Protein AF-A0A383DB45-F1 (afdb_monomer)

Structure (mmCIF, N/CA/C/O backbone):
data_AF-A0A383DB45-F1
#
_entry.id   AF-A0A383DB45-F1
#
loop_
_atom_site.group_PDB
_atom_site.id
_atom_site.type_symbol
_atom_site.label_atom_id
_atom_site.label_alt_id
_atom_site.label_comp_id
_atom_site.label_asym_id
_atom_site.label_entity_id
_atom_site.label_seq_id
_atom_site.pdbx_PDB_ins_code
_atom_site.Cartn_x
_atom_site.Cartn_y
_atom_site.Cartn_z
_atom_site.occupancy
_atom_site.B_iso_or_equiv
_atom_site.auth_seq_id
_atom_site.auth_comp_id
_atom_site.auth_asym_id
_atom_site.auth_atom_id
_atom_site.pdbx_PDB_model_num
ATOM 1 N N . MET A 1 1 ? -37.609 -0.139 25.400 1.00 45.06 1 MET A N 1
ATOM 2 C CA . MET A 1 1 ? -36.871 -1.322 24.901 1.00 45.06 1 MET A CA 1
ATOM 3 C C . MET A 1 1 ? -36.151 -0.914 23.615 1.00 45.06 1 MET A C 1
ATOM 5 O O . MET A 1 1 ? -36.701 -1.036 22.528 1.00 45.06 1 MET A O 1
ATOM 9 N N . GLY A 1 2 ? -35.004 -0.243 23.757 1.00 50.81 2 GLY A N 1
ATOM 10 C CA . GLY A 1 2 ? -34.282 0.384 22.646 1.00 50.81 2 GLY A CA 1
ATOM 11 C C . GLY A 1 2 ? -33.369 -0.620 21.953 1.00 50.81 2 GLY A C 1
ATOM 12 O O . GLY A 1 2 ? -32.621 -1.322 22.620 1.00 50.81 2 GLY A O 1
ATOM 13 N N . ARG A 1 3 ? -33.456 -0.720 20.623 1.00 55.59 3 ARG A N 1
ATOM 14 C CA . ARG A 1 3 ? -32.503 -1.498 19.825 1.00 55.59 3 ARG A CA 1
ATOM 15 C C . ARG A 1 3 ? -31.248 -0.649 19.650 1.00 55.59 3 ARG A C 1
ATOM 17 O O . ARG A 1 3 ? -31.299 0.351 18.933 1.00 55.59 3 ARG A O 1
ATOM 24 N N . ASP A 1 4 ? -30.150 -1.050 20.277 1.00 55.16 4 ASP A N 1
ATOM 25 C CA . ASP A 1 4 ? -28.838 -0.460 20.033 1.00 55.16 4 ASP A CA 1
ATOM 26 C C . ASP A 1 4 ? -28.474 -0.646 18.556 1.00 55.16 4 ASP A C 1
ATOM 28 O O . ASP A 1 4 ? -28.195 -1.748 18.077 1.00 55.16 4 ASP A O 1
ATOM 32 N N . LYS A 1 5 ? -28.519 0.446 17.788 1.00 60.12 5 LYS A N 1
ATOM 33 C CA . LYS A 1 5 ? -27.998 0.466 16.422 1.00 60.12 5 LYS A CA 1
ATOM 34 C C . LYS A 1 5 ? -26.475 0.397 16.516 1.00 60.12 5 LYS A C 1
ATOM 36 O O . LYS A 1 5 ? -25.820 1.424 16.674 1.00 60.12 5 LYS A O 1
ATOM 41 N N . ILE A 1 6 ? -25.903 -0.801 16.412 1.00 62.12 6 ILE A N 1
ATOM 42 C CA . ILE A 1 6 ? -24.452 -0.975 16.276 1.00 62.12 6 ILE A CA 1
ATOM 43 C C . ILE A 1 6 ? -24.030 -0.307 14.962 1.00 62.12 6 ILE A C 1
ATOM 45 O O . ILE A 1 6 ? -24.193 -0.863 13.874 1.00 62.12 6 ILE A O 1
ATOM 49 N N . SER A 1 7 ? -23.514 0.917 15.056 1.00 62.25 7 SER A N 1
ATOM 50 C CA . SER A 1 7 ? -22.928 1.625 13.922 1.00 62.25 7 SER A CA 1
ATOM 51 C C . SER A 1 7 ? -21.643 0.908 13.513 1.00 62.25 7 SER A C 1
ATOM 53 O O . SER A 1 7 ? -20.612 0.984 14.187 1.00 62.25 7 SER A O 1
ATOM 55 N N . LYS A 1 8 ? -21.710 0.141 12.424 1.00 71.25 8 LYS A N 1
ATOM 56 C CA . LYS A 1 8 ? -20.564 -0.581 11.871 1.00 71.25 8 LYS A CA 1
ATOM 57 C C . LYS A 1 8 ? -19.585 0.448 11.296 1.00 71.25 8 LYS A C 1
ATOM 59 O O . LYS A 1 8 ? -19.871 1.061 10.270 1.00 71.25 8 LYS A O 1
ATOM 64 N N . LYS A 1 9 ? -18.435 0.654 11.948 1.00 72.88 9 LYS A N 1
ATOM 65 C CA . LYS A 1 9 ? -17.397 1.561 11.430 1.00 72.88 9 LYS A CA 1
ATOM 66 C C . LYS A 1 9 ? -16.942 1.083 10.039 1.00 72.88 9 LYS A C 1
ATOM 68 O O . LYS A 1 9 ? -16.706 -0.117 9.870 1.00 72.88 9 LYS A O 1
ATOM 73 N N . PRO A 1 10 ? -16.810 1.977 9.042 1.00 73.25 10 PRO A N 1
ATOM 74 C CA . PRO A 1 10 ? -16.329 1.590 7.723 1.00 73.25 10 PRO A CA 1
ATOM 75 C C . PRO A 1 10 ? -14.891 1.069 7.827 1.00 73.25 10 PRO A C 1
ATOM 77 O O . PRO A 1 10 ? -14.006 1.756 8.337 1.00 73.25 10 PRO A O 1
ATOM 80 N N . VAL A 1 11 ? -14.668 -0.155 7.344 1.00 83.06 11 VAL A N 1
ATOM 81 C CA . VAL A 1 11 ? -13.356 -0.817 7.354 1.00 83.06 11 VAL A CA 1
ATOM 82 C C . VAL A 1 11 ? -12.705 -0.646 5.989 1.00 83.06 11 VAL A C 1
ATOM 84 O O . VAL A 1 11 ? -13.276 -1.050 4.976 1.00 83.06 11 VAL A O 1
ATOM 87 N N . LEU A 1 12 ? -11.500 -0.077 5.961 1.00 85.75 12 LEU A N 1
ATOM 88 C CA . LEU A 1 12 ? -10.710 0.034 4.739 1.00 85.75 12 LEU A CA 1
ATOM 89 C C . LEU A 1 12 ? -10.204 -1.357 4.331 1.00 85.75 12 LEU A C 1
ATOM 91 O O . LEU A 1 12 ? -9.493 -2.009 5.091 1.00 85.75 12 LEU A O 1
ATOM 95 N N . ARG A 1 13 ? -10.607 -1.828 3.147 1.00 90.81 13 ARG A N 1
ATOM 96 C CA . ARG A 1 13 ? -10.275 -3.174 2.640 1.00 90.81 13 ARG A CA 1
ATOM 97 C C . ARG A 1 13 ? -9.078 -3.199 1.697 1.00 90.81 13 ARG A C 1
ATOM 99 O O . ARG A 1 13 ? -8.531 -4.266 1.445 1.00 90.81 13 ARG A O 1
ATOM 106 N N . GLY A 1 14 ? -8.678 -2.046 1.179 1.00 92.94 14 GLY A N 1
ATOM 107 C CA . GLY A 1 14 ? -7.600 -1.931 0.211 1.00 92.94 14 GLY A CA 1
ATOM 108 C C . GLY A 1 14 ? -7.521 -0.536 -0.388 1.00 92.94 14 GLY A C 1
ATOM 109 O O . GLY A 1 14 ? -8.346 0.330 -0.085 1.00 92.94 14 GLY A O 1
ATOM 110 N N . LEU A 1 15 ? -6.521 -0.342 -1.237 1.00 92.50 15 LEU A N 1
ATOM 111 C CA . LEU A 1 15 ? -6.267 0.876 -1.993 1.00 92.50 15 LEU A CA 1
ATOM 112 C C . LEU A 1 15 ? -5.911 0.497 -3.430 1.00 92.50 15 LEU A C 1
ATOM 114 O O . LEU A 1 15 ? -5.065 -0.367 -3.636 1.00 92.50 15 LEU A O 1
ATOM 118 N N . ARG A 1 16 ? -6.516 1.164 -4.413 1.00 94.50 16 ARG A N 1
ATOM 119 C CA . ARG A 1 16 ? -6.093 1.071 -5.813 1.00 94.50 16 ARG A CA 1
ATOM 120 C C . ARG A 1 16 ? -5.334 2.332 -6.200 1.00 94.50 16 ARG A C 1
ATOM 122 O O . ARG A 1 16 ? -5.841 3.433 -6.002 1.00 94.50 16 ARG A O 1
ATOM 129 N N . LEU A 1 17 ? -4.135 2.174 -6.754 1.00 94.88 17 LEU A N 1
ATOM 130 C CA . LEU A 1 17 ? -3.295 3.277 -7.228 1.00 94.88 17 LEU A CA 1
ATOM 131 C C . LEU A 1 17 ? -3.114 3.177 -8.737 1.00 94.88 17 LEU A C 1
ATOM 133 O O . LEU A 1 17 ? -2.600 2.173 -9.215 1.00 94.88 17 LEU A O 1
ATOM 137 N N . ALA A 1 18 ? -3.504 4.214 -9.476 1.00 95.88 18 ALA A N 1
ATOM 138 C CA . ALA A 1 18 ? -3.337 4.311 -10.925 1.00 95.88 18 ALA A CA 1
ATOM 139 C C . ALA A 1 18 ? -2.746 5.674 -11.286 1.00 95.88 18 ALA A C 1
ATOM 141 O O . ALA A 1 18 ? -3.140 6.679 -10.695 1.00 95.88 18 ALA A O 1
ATOM 142 N N . ASN A 1 19 ? -1.796 5.710 -12.227 1.00 94.81 19 ASN A N 1
ATOM 143 C CA . ASN A 1 19 ? -1.083 6.939 -12.618 1.00 94.81 19 ASN A CA 1
ATOM 144 C C . ASN A 1 19 ? -0.483 7.710 -11.427 1.00 94.81 19 ASN A C 1
ATOM 146 O O . ASN A 1 19 ? -0.419 8.939 -11.424 1.00 94.81 19 ASN A O 1
ATOM 150 N N . PHE A 1 20 ? -0.057 7.000 -10.382 1.00 94.00 20 PHE A N 1
ATOM 151 C CA . PHE A 1 20 ? 0.339 7.613 -9.119 1.00 94.00 20 PHE A CA 1
ATOM 152 C C . PHE A 1 20 ? 1.780 7.256 -8.774 1.00 94.00 20 PHE A C 1
ATOM 154 O O . PHE A 1 20 ? 2.065 6.108 -8.473 1.00 94.00 20 PHE A O 1
ATOM 161 N N . ARG A 1 21 ? 2.697 8.233 -8.785 1.00 89.94 21 ARG A N 1
ATOM 162 C CA . ARG A 1 21 ? 4.084 8.119 -8.272 1.00 89.94 21 ARG A CA 1
ATOM 163 C C . ARG A 1 21 ? 4.765 6.753 -8.524 1.00 89.94 21 ARG A C 1
ATOM 165 O O . ARG A 1 21 ? 5.205 6.098 -7.575 1.00 89.94 21 ARG A O 1
ATOM 172 N N . GLY A 1 22 ? 4.848 6.348 -9.792 1.00 88.75 22 GLY A N 1
ATOM 173 C CA . GLY A 1 22 ? 5.492 5.101 -10.231 1.00 88.75 22 GLY A CA 1
ATOM 174 C C . GLY A 1 22 ? 4.544 3.914 -10.444 1.00 88.75 22 GLY A C 1
ATOM 175 O O . GLY A 1 22 ? 4.975 2.897 -10.975 1.00 88.75 22 GLY A O 1
ATOM 176 N N . PHE A 1 23 ? 3.263 4.032 -10.083 1.00 93.56 23 PHE A N 1
ATOM 177 C CA . PHE A 1 23 ? 2.243 3.033 -10.410 1.00 93.56 23 PHE A CA 1
ATOM 178 C C . PHE A 1 23 ? 1.707 3.221 -11.839 1.00 93.56 23 PHE A C 1
ATOM 180 O O . PHE A 1 23 ? 1.490 4.365 -12.255 1.00 93.56 23 PHE A O 1
ATOM 187 N N . PRO A 1 24 ? 1.458 2.122 -12.579 1.00 92.88 24 PRO A N 1
ATOM 188 C CA . PRO A 1 24 ? 1.011 2.180 -13.966 1.00 92.88 24 PRO A CA 1
ATOM 189 C C . PRO A 1 24 ? -0.401 2.760 -14.095 1.00 92.88 24 PRO A C 1
ATOM 191 O O . PRO A 1 24 ? -1.181 2.797 -13.140 1.00 92.88 24 PRO A O 1
ATOM 194 N N . SER A 1 25 ? -0.752 3.182 -15.307 1.00 94.62 25 SER A N 1
ATOM 195 C CA . SER A 1 25 ? -2.081 3.710 -15.640 1.00 94.62 25 SER A CA 1
ATOM 196 C C . SER A 1 25 ? -3.197 2.676 -15.514 1.00 94.62 25 SER A C 1
ATOM 198 O O . SER A 1 25 ? -4.315 3.023 -15.145 1.00 94.62 25 SER A O 1
ATOM 200 N N . THR A 1 26 ? -2.887 1.402 -15.753 1.00 95.56 26 THR A N 1
ATOM 201 C CA . THR A 1 26 ? -3.799 0.260 -15.569 1.00 95.56 26 THR A CA 1
ATOM 202 C C . THR A 1 26 ? -4.240 0.088 -14.109 1.00 95.56 26 THR A C 1
ATOM 204 O O . THR A 1 26 ? -5.327 -0.426 -13.819 1.00 95.56 26 THR A O 1
ATOM 207 N N . GLY A 1 27 ? -3.428 0.605 -13.187 1.00 93.19 27 GLY A N 1
ATOM 208 C CA . GLY A 1 27 ? -3.644 0.567 -11.755 1.00 93.19 27 GLY A CA 1
ATOM 209 C C . GLY A 1 27 ? -3.114 -0.702 -11.094 1.00 93.19 27 GLY A C 1
ATOM 210 O O . GLY A 1 27 ? -2.977 -1.747 -11.722 1.00 93.19 27 GLY A O 1
ATOM 211 N N . ALA A 1 28 ? -2.827 -0.592 -9.801 1.00 94.44 28 ALA A N 1
ATOM 212 C CA . ALA A 1 28 ? -2.446 -1.702 -8.940 1.00 94.44 28 ALA A CA 1
ATOM 213 C C . ALA A 1 28 ? -3.353 -1.738 -7.708 1.00 94.44 28 ALA A C 1
ATOM 215 O O . ALA A 1 28 ? -3.523 -0.719 -7.030 1.00 94.44 28 ALA A O 1
ATOM 216 N N . ASP A 1 29 ? -3.912 -2.910 -7.420 1.00 94.88 29 ASP A N 1
ATOM 217 C CA . ASP A 1 29 ? -4.735 -3.154 -6.240 1.00 94.88 29 ASP A CA 1
ATOM 218 C C . ASP A 1 29 ? -3.869 -3.622 -5.066 1.00 94.88 29 ASP A C 1
ATOM 220 O O . ASP A 1 29 ? -3.097 -4.574 -5.169 1.00 94.88 29 ASP A O 1
ATOM 224 N N . ILE A 1 30 ? -4.010 -2.942 -3.931 1.00 94.06 30 ILE A N 1
ATOM 225 C CA . ILE A 1 30 ? -3.262 -3.196 -2.700 1.00 94.06 30 ILE A CA 1
ATOM 226 C C . ILE A 1 30 ? -4.278 -3.592 -1.627 1.00 94.06 30 ILE A C 1
ATOM 228 O O . ILE A 1 30 ? -4.854 -2.718 -0.968 1.00 94.06 30 ILE A O 1
ATOM 232 N N . PRO A 1 31 ? -4.562 -4.894 -1.461 1.00 94.56 31 PRO A N 1
ATOM 233 C CA . PRO A 1 31 ? -5.486 -5.355 -0.436 1.00 94.56 31 PRO A CA 1
ATOM 234 C C . PRO A 1 31 ? -4.900 -5.113 0.958 1.00 94.56 31 PRO A C 1
ATOM 236 O O . PRO A 1 31 ? -3.707 -5.301 1.191 1.00 94.56 31 PRO A O 1
ATOM 239 N N . LEU A 1 32 ? -5.756 -4.730 1.903 1.00 93.44 32 LEU A N 1
ATOM 240 C CA . LEU A 1 32 ? -5.389 -4.545 3.301 1.00 93.44 32 LEU A CA 1
ATOM 241 C C . LEU A 1 32 ? -5.944 -5.668 4.174 1.00 93.44 32 LEU A C 1
ATOM 243 O O . LEU A 1 32 ? -7.106 -6.069 4.076 1.00 93.44 32 LEU A O 1
ATOM 247 N N . ARG A 1 33 ? -5.091 -6.139 5.079 1.00 91.88 33 ARG A N 1
ATOM 248 C CA . ARG A 1 33 ? -5.400 -7.075 6.164 1.00 91.88 33 ARG A CA 1
ATOM 249 C C . ARG A 1 33 ? -5.127 -6.379 7.505 1.00 91.88 33 ARG A C 1
ATOM 251 O O . ARG A 1 33 ? -4.407 -5.378 7.507 1.00 91.88 33 ARG A O 1
ATOM 258 N N . PRO A 1 34 ? -5.651 -6.889 8.639 1.00 90.50 34 PRO A N 1
ATOM 259 C CA . PRO A 1 34 ? -5.458 -6.269 9.956 1.00 90.50 34 PRO A CA 1
ATOM 260 C C . PRO A 1 34 ? -4.000 -5.916 10.284 1.00 90.50 34 PRO A C 1
ATOM 262 O O . PRO A 1 34 ? -3.746 -4.889 10.899 1.00 90.50 34 PRO A O 1
ATOM 265 N N . LEU A 1 35 ? -3.054 -6.726 9.800 1.00 91.62 35 LEU A N 1
ATOM 266 C CA . LEU A 1 35 ? -1.637 -6.395 9.739 1.00 91.62 35 LEU A CA 1
ATOM 267 C C . LEU A 1 35 ? -1.158 -6.574 8.296 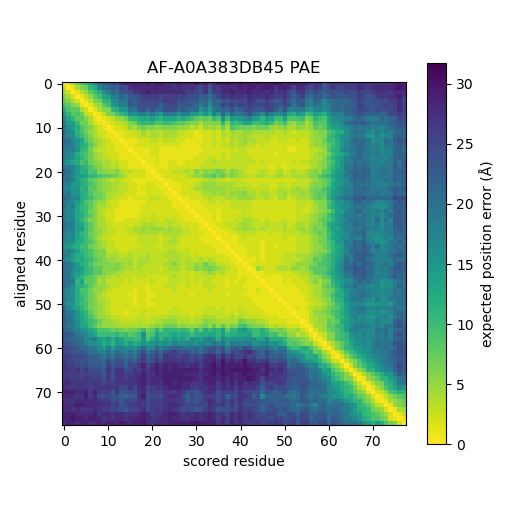1.00 91.62 35 LEU A C 1
ATOM 269 O O . LEU A 1 35 ? -1.253 -7.669 7.741 1.00 91.62 35 LEU A O 1
ATOM 273 N N . THR A 1 36 ? -0.677 -5.495 7.682 1.00 93.44 36 THR A N 1
ATOM 274 C CA . THR A 1 36 ? -0.150 -5.500 6.310 1.00 93.44 36 THR A CA 1
ATOM 275 C C . THR A 1 36 ? 1.285 -4.992 6.331 1.00 93.44 36 THR A C 1
ATOM 277 O O . THR A 1 36 ? 1.526 -3.856 6.732 1.00 93.44 36 THR A O 1
ATOM 280 N N . LEU A 1 37 ? 2.233 -5.827 5.902 1.00 95.12 37 LEU A N 1
ATOM 281 C CA . LEU A 1 37 ? 3.644 -5.461 5.795 1.00 95.12 37 LEU A CA 1
ATOM 282 C C . LEU A 1 37 ? 3.960 -5.018 4.363 1.00 95.12 37 LEU A C 1
ATOM 284 O O . LEU A 1 37 ? 3.683 -5.748 3.414 1.00 95.12 37 LEU A O 1
ATOM 288 N N . ILE A 1 38 ? 4.572 -3.844 4.211 1.00 92.94 38 ILE A N 1
ATOM 289 C CA . ILE A 1 38 ? 5.022 -3.316 2.917 1.00 92.94 38 ILE A CA 1
ATOM 290 C C . ILE A 1 38 ? 6.550 -3.389 2.878 1.00 92.94 38 ILE A C 1
ATOM 292 O O . ILE A 1 38 ? 7.227 -2.639 3.580 1.00 92.94 38 ILE A O 1
ATOM 296 N N . PHE A 1 39 ? 7.101 -4.272 2.047 1.00 95.12 39 PHE A N 1
ATOM 297 C CA . PHE A 1 39 ? 8.544 -4.494 1.915 1.00 95.12 39 PHE A CA 1
ATOM 298 C C . PHE A 1 39 ? 8.955 -4.663 0.445 1.00 95.12 39 PHE A C 1
ATOM 300 O O . PHE A 1 39 ? 8.111 -4.837 -0.430 1.00 95.12 39 PHE A O 1
ATOM 307 N N . GLY A 1 40 ? 10.256 -4.548 0.166 1.00 94.31 40 GLY A N 1
ATOM 308 C CA . GLY A 1 40 ? 10.823 -4.646 -1.183 1.00 94.31 40 GLY A CA 1
ATOM 309 C C . GLY A 1 40 ? 11.980 -3.667 -1.429 1.00 94.31 40 GLY A C 1
ATOM 310 O O . GLY A 1 40 ? 12.286 -2.850 -0.549 1.00 94.31 40 GLY A O 1
ATOM 311 N N . PRO A 1 41 ? 12.603 -3.703 -2.624 1.00 95.31 41 PRO A N 1
ATOM 312 C CA . PRO A 1 41 ? 13.753 -2.868 -2.983 1.0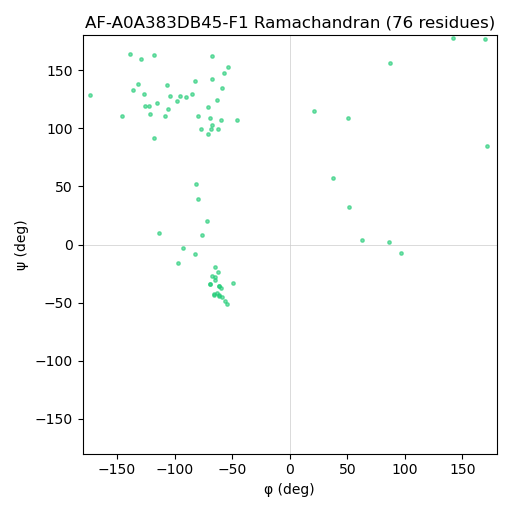0 95.31 41 PRO A CA 1
ATOM 313 C C . PRO A 1 41 ? 13.514 -1.370 -2.768 1.00 95.31 41 PRO A C 1
ATOM 315 O O . PRO A 1 41 ? 12.370 -0.892 -2.810 1.00 95.31 41 PRO A O 1
ATOM 318 N N . ASN A 1 42 ? 14.583 -0.605 -2.519 1.00 92.62 42 ASN A N 1
ATOM 319 C CA . ASN A 1 42 ? 14.465 0.852 -2.447 1.00 92.62 42 ASN A CA 1
ATOM 320 C C . ASN A 1 42 ? 13.883 1.402 -3.758 1.00 92.62 42 ASN A C 1
ATOM 322 O O . ASN A 1 42 ? 14.063 0.810 -4.817 1.00 92.62 42 ASN A O 1
ATOM 326 N N . SER A 1 43 ? 13.115 2.485 -3.667 1.00 90.44 43 SER A N 1
ATOM 327 C CA . SER A 1 43 ? 12.401 3.074 -4.811 1.00 90.44 43 SER A CA 1
AT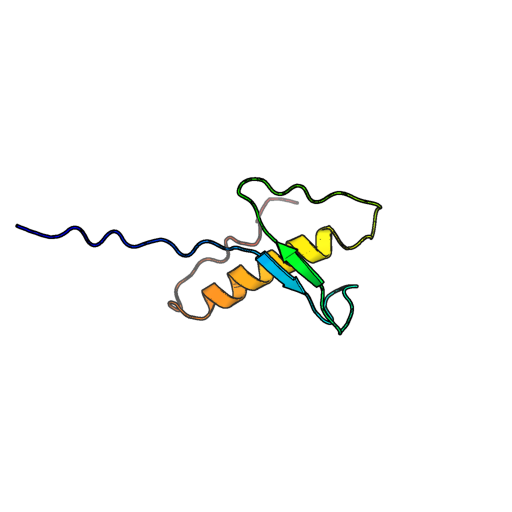OM 328 C C . SER A 1 43 ? 11.339 2.181 -5.477 1.00 90.44 43 SER A C 1
ATOM 330 O O . SER A 1 43 ? 10.677 2.632 -6.403 1.00 90.44 43 SER A O 1
ATOM 332 N N . GLY A 1 44 ? 11.054 0.978 -4.958 1.00 90.81 44 GLY A N 1
ATOM 333 C CA . GLY A 1 44 ? 9.982 0.094 -5.447 1.00 90.81 44 GLY A CA 1
ATOM 334 C C . GLY A 1 44 ? 8.546 0.550 -5.131 1.00 90.81 44 GLY A C 1
ATOM 335 O O . GLY A 1 44 ? 7.643 -0.273 -5.076 1.00 90.81 44 GLY A O 1
ATOM 336 N N . GLY A 1 45 ? 8.320 1.835 -4.834 1.00 91.25 45 GLY A N 1
ATOM 337 C CA . GLY A 1 45 ? 6.976 2.392 -4.620 1.00 91.25 45 GLY A CA 1
ATOM 338 C C . GLY A 1 45 ? 6.401 2.286 -3.200 1.00 91.25 45 GLY A C 1
ATOM 339 O O . GLY A 1 45 ? 5.298 2.768 -2.965 1.00 91.25 45 GLY A O 1
ATOM 340 N N . LYS A 1 46 ? 7.135 1.751 -2.214 1.00 94.31 46 LYS A N 1
ATOM 341 C CA . LYS A 1 46 ? 6.657 1.601 -0.817 1.00 94.31 46 LYS A CA 1
ATOM 342 C C . LYS A 1 46 ? 6.162 2.917 -0.195 1.00 94.31 46 LYS A C 1
ATOM 344 O O . LYS A 1 46 ? 5.037 3.000 0.287 1.00 94.31 46 LYS A O 1
ATOM 349 N N . SER A 1 47 ? 6.971 3.977 -0.261 1.00 94.44 47 SER A N 1
ATOM 350 C CA . SER A 1 47 ? 6.571 5.305 0.227 1.00 94.44 47 SER A CA 1
ATOM 351 C C . SER A 1 47 ? 5.448 5.919 -0.612 1.00 94.44 47 SER A C 1
ATOM 353 O O . SER A 1 47 ? 4.676 6.719 -0.093 1.00 94.44 47 SER A O 1
ATOM 355 N N . SER A 1 48 ? 5.331 5.555 -1.895 1.00 94.81 48 SER A N 1
ATOM 356 C CA . SER A 1 48 ? 4.190 5.951 -2.726 1.00 94.81 48 SER A CA 1
ATOM 357 C C . SER A 1 48 ? 2.902 5.313 -2.204 1.00 94.81 48 SER A C 1
ATOM 359 O O . SER A 1 48 ? 1.917 6.021 -2.043 1.00 94.81 48 SER A O 1
ATOM 361 N N . VAL A 1 49 ? 2.909 4.031 -1.824 1.00 93.62 49 VAL A N 1
ATOM 362 C CA . VAL A 1 49 ? 1.744 3.382 -1.195 1.00 93.62 49 VAL A CA 1
ATOM 363 C C . VAL A 1 49 ? 1.300 4.130 0.064 1.00 93.62 49 VAL A C 1
ATOM 365 O O . VAL A 1 49 ? 0.127 4.480 0.186 1.00 93.62 49 VAL A O 1
ATOM 368 N N . LEU A 1 50 ? 2.237 4.453 0.962 1.00 92.69 50 LEU A N 1
ATOM 369 C CA . LEU A 1 50 ? 1.937 5.210 2.184 1.00 92.69 50 LEU A CA 1
ATOM 370 C C . LEU A 1 50 ? 1.374 6.610 1.882 1.00 92.69 50 LEU A C 1
ATOM 372 O O . LEU A 1 50 ? 0.371 7.005 2.471 1.00 92.69 50 LEU A O 1
ATOM 376 N N . LYS A 1 51 ? 1.949 7.332 0.910 1.00 92.81 51 LYS A N 1
ATOM 377 C CA . LYS A 1 51 ? 1.428 8.636 0.451 1.00 92.81 51 LYS A CA 1
ATOM 378 C C . LYS A 1 51 ? 0.019 8.526 -0.134 1.00 92.81 51 LYS A C 1
ATOM 380 O O . LYS A 1 51 ? -0.792 9.429 0.060 1.00 92.81 51 LYS A O 1
ATOM 385 N N . GLY A 1 52 ? -0.278 7.427 -0.826 1.00 91.50 52 GLY A N 1
ATOM 386 C CA . GLY A 1 52 ? -1.621 7.116 -1.307 1.00 91.50 52 GLY A CA 1
ATOM 387 C C . GLY A 1 52 ? -2.628 7.036 -0.158 1.00 91.50 52 GLY A C 1
ATOM 388 O O . GLY A 1 52 ? -3.687 7.654 -0.235 1.00 91.50 52 GLY A O 1
ATOM 389 N N . PHE A 1 53 ? -2.272 6.366 0.944 1.00 89.56 53 PHE A N 1
ATOM 390 C CA . PHE A 1 53 ? -3.115 6.312 2.144 1.00 89.56 53 PHE A CA 1
ATOM 391 C C . PHE A 1 53 ? -3.324 7.682 2.796 1.00 89.56 53 PHE A C 1
ATOM 393 O O . PHE A 1 53 ? -4.456 8.007 3.157 1.00 89.56 53 PHE A O 1
ATOM 400 N N . SER A 1 54 ? -2.282 8.512 2.897 1.00 86.69 54 SER A N 1
ATOM 401 C CA . SER A 1 54 ? -2.407 9.874 3.438 1.00 86.69 54 SER A CA 1
ATOM 402 C C . SER A 1 54 ? -3.394 10.736 2.634 1.00 86.69 54 SER A C 1
ATOM 404 O O . SER A 1 54 ? -4.184 11.477 3.218 1.00 86.69 54 SER A O 1
ATOM 406 N N . GLY A 1 55 ? -3.433 10.590 1.304 1.00 84.06 55 GLY A N 1
ATOM 407 C CA . GLY A 1 55 ? -4.388 11.308 0.447 1.00 84.06 55 GLY A CA 1
ATOM 408 C C . GLY A 1 55 ? -5.860 10.929 0.681 1.00 84.06 55 GLY A C 1
ATOM 409 O O . GLY A 1 55 ? -6.757 11.762 0.518 1.00 84.06 55 GLY A O 1
ATOM 410 N N . ILE A 1 56 ? -6.136 9.699 1.130 1.00 79.69 56 ILE A N 1
ATOM 411 C CA . ILE A 1 56 ? -7.499 9.264 1.487 1.00 79.69 56 ILE A CA 1
ATOM 412 C C . ILE A 1 56 ? -8.001 10.038 2.709 1.00 79.69 56 ILE A C 1
ATOM 414 O O . ILE A 1 56 ? -9.157 10.464 2.735 1.00 79.69 56 ILE A O 1
ATOM 418 N N . ALA A 1 57 ? -7.142 10.233 3.716 1.00 68.12 57 ALA A N 1
ATOM 419 C CA . ALA A 1 57 ? -7.486 11.007 4.906 1.00 68.12 57 ALA A CA 1
ATOM 420 C C . ALA A 1 57 ? -7.821 12.459 4.534 1.00 68.12 57 ALA A C 1
ATOM 422 O O . ALA A 1 57 ? -8.863 12.966 4.942 1.00 68.12 57 ALA A O 1
ATOM 423 N N . GLN A 1 58 ? -7.025 13.078 3.657 1.00 61.81 58 GLN A N 1
ATOM 424 C CA . GLN A 1 58 ? -7.276 14.435 3.163 1.00 61.81 58 GLN A CA 1
ATOM 425 C C . GLN A 1 58 ? -8.613 14.560 2.412 1.00 61.81 58 GLN A C 1
ATOM 427 O O . GLN A 1 58 ? -9.310 15.564 2.538 1.00 61.81 58 GLN A O 1
ATOM 432 N N . THR A 1 59 ? -9.014 13.523 1.672 1.00 57.44 59 THR A N 1
ATOM 433 C CA . THR A 1 59 ? -10.315 13.500 0.980 1.00 57.44 59 THR A CA 1
ATOM 434 C C . THR A 1 59 ? -11.484 13.410 1.969 1.00 57.44 59 THR A C 1
ATOM 436 O O . THR A 1 59 ? -12.524 14.023 1.743 1.00 57.44 59 THR A O 1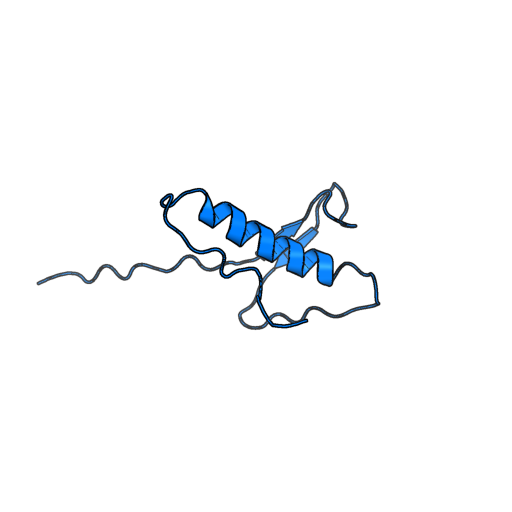
ATOM 439 N N . LYS A 1 60 ? -11.318 12.714 3.106 1.00 53.28 60 LYS A N 1
ATOM 440 C CA . LYS A 1 60 ? -12.330 12.678 4.179 1.00 53.28 60 LYS A CA 1
ATOM 441 C C . LYS A 1 60 ? -12.470 14.014 4.912 1.00 53.28 60 LYS A C 1
ATOM 443 O O . LYS A 1 60 ? -13.584 14.364 5.289 1.00 53.28 60 LYS A O 1
ATOM 448 N N . VAL A 1 61 ? -11.377 14.764 5.066 1.00 50.88 61 VAL A N 1
ATOM 449 C CA . VAL A 1 61 ? -11.367 16.084 5.727 1.00 50.88 61 VAL A CA 1
ATOM 450 C C . VAL A 1 61 ? -12.186 17.133 4.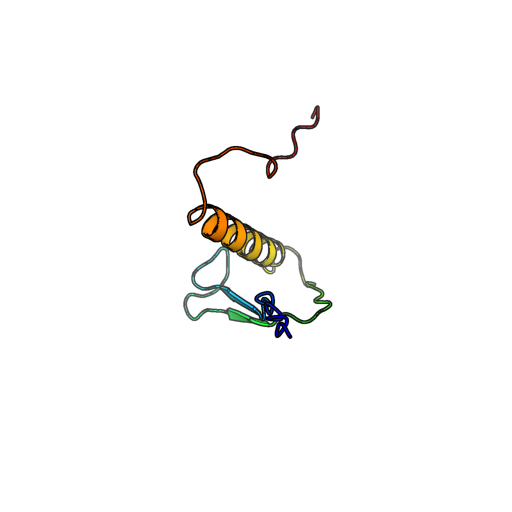953 1.00 50.88 61 VAL A C 1
ATOM 452 O O . VAL A 1 61 ? -12.647 18.101 5.542 1.00 50.88 61 VAL A O 1
ATOM 455 N N . LYS A 1 62 ? -12.478 16.931 3.659 1.00 45.00 62 LYS A N 1
ATOM 456 C CA . LYS A 1 62 ? -13.270 17.887 2.859 1.00 45.00 62 LYS A CA 1
ATOM 457 C C . LYS A 1 62 ? -14.800 17.786 2.989 1.00 45.00 62 LYS A C 1
ATOM 459 O O . LYS A 1 62 ? -15.476 18.674 2.483 1.00 45.00 62 LYS A O 1
ATOM 464 N N . ASN A 1 63 ? -15.353 16.771 3.666 1.00 46.38 63 ASN A N 1
ATOM 465 C CA . ASN A 1 63 ? -16.814 16.563 3.759 1.00 46.38 63 ASN A CA 1
ATO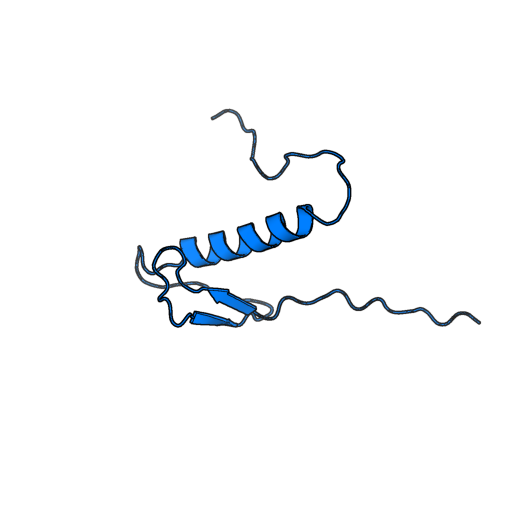M 466 C C . ASN A 1 63 ? -17.409 16.744 5.168 1.00 46.38 63 ASN A C 1
ATOM 468 O O . ASN A 1 63 ? -18.578 16.428 5.382 1.00 46.38 63 ASN A O 1
ATOM 472 N N . GLY A 1 64 ? -16.643 17.252 6.132 1.00 43.81 64 GLY A N 1
ATOM 473 C CA . GLY A 1 64 ? -17.141 17.545 7.473 1.00 43.81 64 GLY A CA 1
ATOM 474 C C . GLY A 1 64 ? -16.446 18.771 8.034 1.00 43.81 64 GLY A C 1
ATOM 475 O O . GLY A 1 64 ? -15.258 18.701 8.311 1.00 43.81 64 GLY A O 1
ATOM 476 N N . SER A 1 65 ? -17.209 19.858 8.172 1.00 42.50 65 SER A N 1
ATOM 477 C CA . SER A 1 65 ? -16.901 21.068 8.948 1.00 42.50 65 SER A CA 1
ATOM 478 C C . SER A 1 65 ? -15.537 21.728 8.710 1.00 42.50 65 SER A C 1
ATOM 480 O O . SER A 1 65 ? -14.505 21.296 9.213 1.00 42.50 65 SER A O 1
ATOM 482 N N . THR A 1 66 ? -15.579 22.894 8.065 1.00 47.84 66 THR A N 1
ATOM 483 C CA . THR A 1 66 ? -14.688 24.018 8.373 1.00 47.84 66 THR A CA 1
ATOM 484 C C . THR A 1 66 ? -14.627 24.200 9.896 1.00 47.84 66 THR A C 1
ATOM 486 O O . THR A 1 66 ? -15.613 24.609 10.505 1.00 47.84 66 THR A O 1
ATOM 489 N N . GLY A 1 67 ? -13.503 23.827 10.506 1.00 44.88 67 GLY A N 1
ATOM 490 C CA . GLY A 1 67 ? -13.274 23.876 11.950 1.00 44.88 67 GLY A CA 1
ATOM 491 C C . GLY A 1 67 ? -11.964 23.171 12.301 1.00 44.88 67 GLY A C 1
ATOM 492 O O . GLY A 1 67 ? -11.965 21.972 12.537 1.00 44.88 67 GLY A O 1
ATOM 493 N N . GLU A 1 68 ? -10.869 23.927 12.198 1.00 55.97 68 GLU A N 1
ATOM 494 C CA . GLU A 1 68 ? -9.535 23.768 12.813 1.00 55.97 68 GLU A CA 1
ATOM 495 C C . GLU A 1 68 ? -9.097 22.372 13.322 1.00 55.97 68 GLU A C 1
ATOM 497 O O . GLU A 1 68 ? -9.611 21.871 14.315 1.00 55.97 68 GLU A O 1
ATOM 502 N N . ASN A 1 69 ? -8.063 21.776 12.707 1.00 48.34 69 ASN A N 1
ATOM 503 C CA . ASN A 1 69 ? -6.710 21.738 13.293 1.00 48.34 69 ASN A CA 1
ATOM 504 C C . ASN A 1 69 ? -5.697 21.127 12.299 1.00 48.34 69 ASN A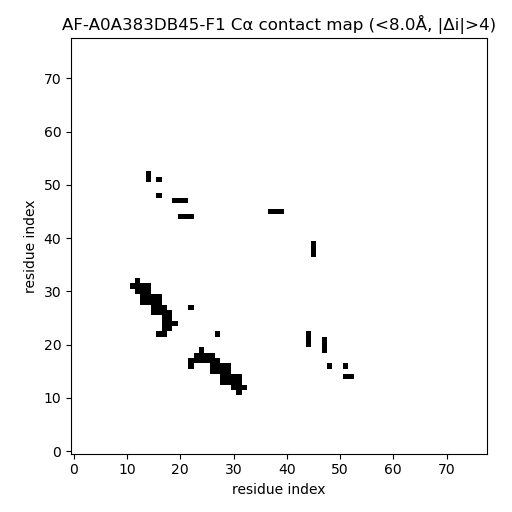 C 1
ATOM 506 O O . ASN A 1 69 ? -5.900 20.047 11.737 1.00 48.34 69 ASN A O 1
ATOM 510 N N . SER A 1 70 ? -4.593 21.828 12.074 1.00 55.94 70 SER A N 1
ATOM 511 C CA . SER A 1 70 ? -3.469 21.478 11.201 1.00 55.94 70 SER A CA 1
ATOM 512 C C . SER A 1 70 ? -2.494 20.469 11.836 1.00 55.94 70 SER A C 1
ATOM 514 O O . SER A 1 70 ? -1.296 20.534 11.595 1.00 55.94 70 SER A O 1
ATOM 516 N N . ASP A 1 71 ? -2.996 19.473 12.569 1.00 54.38 71 ASP A N 1
ATOM 517 C CA . ASP A 1 71 ? -2.181 18.501 13.331 1.00 54.38 71 ASP A CA 1
ATOM 518 C C . ASP A 1 71 ? -1.512 17.399 12.479 1.00 54.38 71 ASP A C 1
ATOM 520 O O . ASP A 1 71 ? -0.940 16.442 13.002 1.00 54.38 71 ASP A O 1
ATOM 524 N N . TRP A 1 72 ? -1.572 17.494 11.148 1.00 53.97 72 TRP A N 1
ATOM 525 C CA . TRP A 1 72 ? -0.896 16.543 10.250 1.00 53.97 72 TRP A CA 1
ATOM 526 C C . TRP A 1 72 ? 0.512 16.992 9.831 1.00 53.97 72 TRP A C 1
ATOM 528 O O . TRP A 1 72 ? 1.205 16.243 9.139 1.00 53.97 72 TRP A O 1
ATOM 538 N N . VAL A 1 73 ? 0.945 18.183 10.253 1.00 56.16 73 VAL A N 1
ATOM 539 C CA . VAL A 1 73 ? 2.343 18.621 10.206 1.00 56.16 73 VAL A CA 1
ATOM 540 C C . VAL A 1 73 ? 2.864 18.577 11.635 1.00 56.16 73 VAL A C 1
ATOM 542 O O . VAL A 1 73 ? 2.357 19.264 12.512 1.00 56.16 73 VAL A O 1
ATOM 545 N N . SER A 1 74 ? 3.855 17.729 11.887 1.00 51.56 74 SER A N 1
ATOM 546 C CA . SER A 1 74 ? 4.549 17.703 13.170 1.00 51.56 74 SER A CA 1
ATOM 547 C C . SER A 1 74 ? 5.364 18.992 13.313 1.00 51.56 74 SER A C 1
ATOM 549 O O . SER A 1 74 ? 6.450 19.081 12.749 1.00 51.56 74 SER A O 1
ATOM 551 N N . GLU A 1 75 ? 4.860 19.991 14.038 1.00 55.53 75 GLU A N 1
ATOM 552 C CA . GLU A 1 75 ? 5.688 21.114 14.490 1.00 55.53 75 GLU A CA 1
ATOM 553 C C . GLU A 1 75 ? 6.538 20.653 15.685 1.00 55.53 75 GLU A C 1
ATOM 555 O O . GLU A 1 75 ? 6.068 20.531 16.815 1.00 55.53 75 GLU A O 1
ATOM 560 N N . GLY A 1 76 ? 7.801 20.329 15.411 1.00 47.16 76 GLY A N 1
ATOM 561 C CA . GLY A 1 76 ? 8.866 20.143 16.399 1.00 47.16 76 GLY A CA 1
ATOM 562 C C . GLY A 1 76 ? 10.086 20.980 15.990 1.00 47.16 76 GLY A C 1
ATOM 563 O O . GLY A 1 76 ? 10.166 21.363 14.826 1.00 47.16 76 GLY A O 1
ATOM 564 N N . PRO A 1 77 ? 11.022 21.301 16.904 1.00 51.12 77 PRO A N 1
ATOM 565 C CA . PRO A 1 77 ? 12.001 22.379 16.726 1.00 51.12 77 PRO A CA 1
ATOM 566 C C . PRO A 1 77 ? 13.221 21.971 15.876 1.00 51.12 77 PRO A C 1
ATOM 568 O O . PRO A 1 77 ? 14.360 22.140 16.312 1.00 51.12 77 PRO A O 1
ATOM 571 N N . TRP A 1 78 ? 12.990 21.425 14.681 1.00 53.41 78 TRP A N 1
ATOM 572 C CA . TRP A 1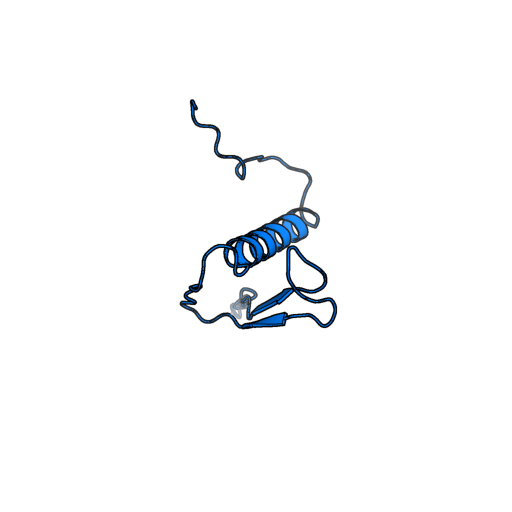 78 ? 14.023 21.174 13.674 1.00 53.41 78 TRP A CA 1
ATOM 573 C C . TRP A 1 78 ? 13.603 21.741 12.322 1.00 53.41 78 TRP A C 1
ATOM 575 O O . TRP A 1 78 ? 12.521 21.345 11.835 1.00 53.41 78 TRP A O 1
#

Foldseek 3Di:
DDDPPPPDPDDDQWDWDAPFQPAHNVIDIGGDDPDDDDDDDPSPCSVSRVVRVVVVVVVVVVPDDPDDDPVVDDDDDD

Sequence (78 aa):
MGRDKISKKPVLRGLRLANFRGFPSTGADIPLRPLTLIFGPNSGGKSSVLKGFSGIAQTKVKNGSTGENSDWVSEGPW

Radius of gyration: 17.19 Å; Cα contacts (8 Å, |Δi|>4): 46; chains: 1; bounding box: 51×31×40 Å

Secondary structure (DSSP, 8-state):
--------PPPP-EEEESSSTT--TT-EEEE--SS-----STTSSHHHHHHHHHHHHHHHHTTS-S----TTS-----

Organism: NCBI:txid408172

pLDDT: mean 76.83, std 19.28, range [42.5, 95.88]

Mean predicted aligned error: 12.45 Å

Solvent-accessible surface area (backbone atoms only — not comparable to full-atom values): 5491 Å² total; per-residue (Å²): 139,82,82,83,78,80,78,78,76,88,75,81,56,56,50,76,42,48,68,44,76,89,37,52,74,90,46,46,81,45,78,50,54,103,78,72,88,87,84,78,64,86,90,70,39,64,70,43,55,55,51,54,56,54,52,53,55,59,60,58,60,74,78,57,70,97,70,88,78,78,77,88,58,87,90,61,104,121

InterPro domains:
  IPR027417 P-loop containing nucleoside triphosphate hydrolase [G3DSA:3.40.50.300] (11-77)
  IPR027417 P-loop containing nucleoside triphosphate hydrolase [SSF52540] (12-58)
  IPR038729 Rad50/SbcC-type AAA domain [PF13476] (15-71)

=== Feature glossary ===
A reading guide for the features in this record.

Start from the sequence.

  · Sequence gives the chain of amino acids in standard one-letter code (A=alanine, C=cysteine, …, Y=tyrosine), read N→C. It is the only feature that is directly encoded by the gene; all structural features are derived from the folded form of this sequence.

Fold it, and you get atomic coordinates and the backbone conformation that goes with them.

  · The mmCIF table is the protein's shape written out atom by atom. For each backbone N, Cα, C, and carbonyl O, it records an (x, y, z) coordinate triple in Å plus the residue type, chain letter, and residue number.

  · Backbone dihedral angles. Every residue except chain termini has a φ (preceding-C → N → Cα → C) and a ψ (N → Cα → C → next-N). They are reported in degrees following the IUPAC sign convention. Secondary structure is essentially a statement about which (φ, ψ) basin each residue occupies.

  · DSSP 8-state secondary structure assigns each residue one of H (α-helix), G (3₁₀-helix), I (π-helix), E (extended β-strand), B (isolated β-bridge), T (hydrogen-bonded turn), S (bend), or '-' (coil). The assignment is computed from backbone hydrogen-bond geometry via the Kabsch–Sander algorithm.

  · P-SEA three-state annotation labels each residue as 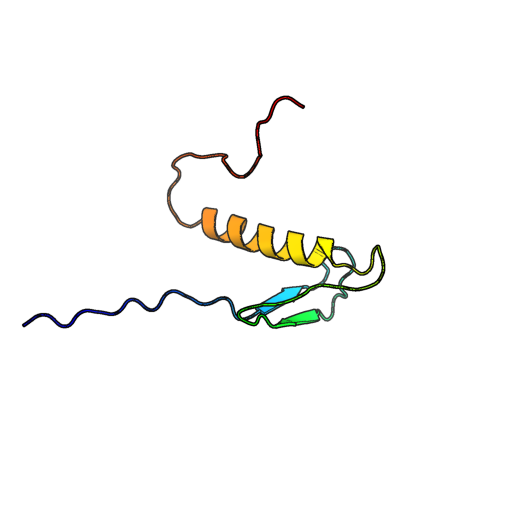helix, strand, or coil based purely on the geometry of the Cα trace. It serves as a fallback when the full backbone (and thus DSSP) is unavailable.

Summarize the fold with a handful of shape descriptors and a per-residue structural alphabet.

  · Radius of gyration (Rg) is the root-mean-square distance of Cα atoms from their centroid — a single number for overall size and compactness. A globular domain of N residues has Rg ≈ 2.2·N^0.38 Å; an extended or disordered chain has a much larger Rg. The Cα contact count is the number of residue pairs whose Cα atoms are within 8 Å and are more than four positions apart in sequence — a standard proxy for tertiary packing density. The bounding box is the smallest axis-aligned box enclosing all Cα atoms.

  · Foldseek's 3Di representation compresses backbone geometry into a per-residue letter drawn from a learned twenty-state alphabet. It captures the tertiary interaction pattern around each residue — which residues are packed against it in space, regardless of where they are in sequence.

  · Accessible surface area quantifies burial. A residue with SASA near zero is packed into the hydrophobic core; one with SASA >100 Å² sits on the surface. Computed here via the Shrake–Rupley numerical algorithm with a 1.4 Å probe.

Ask how reliable the model is.

  · For AlphaFold models, the B-factor field carries pLDDT — the model's own estimate of local accuracy on a 0–100 scale. Regions with pLDDT<50 should be treated as essentially unmodeled; they often correspond to intrinsically disordered segments.

  · For experimental (PDB) structures, the B-factor (temperature factor) quantifies the positional spread of each atom in the crystal — a combination of thermal vibration and static disorder — in units of Å². High B-factors mark flexible loops or poorly resolved regions; low B-factors mark the rigid, well-ordered core.

  · PAE(i, j) answers: if I align the predicted and true structures on residue i, how far off (in Å) do I expect residue j to be? A block-diagonal PAE matrix with low values on the blocks and high values off-diagonal is the signature of a multi-domain protein with confidently predicted domains but uncertain inter-domain orientation.

Place it in context: what it resembles, what it is annotated as, and how it looks.

  · Structural nearest neighbors (via Foldseek easy-search vs the PDB). Reported per hit: target PDB id, E-value, and alignment TM-score. A TM-score above ~0.5 is the conventional threshold for 'same fold'.

  · Functional annotations link the protein to curated databases. InterPro entries identify conserved domains and families by matching the sequence against member-database signatures (Pfam, PROSITE, CDD, …). Gene Ontology (GO) terms describe molecular function, biological process, and cellular component in a controlled vocabulary. CATH places the structure in a hierarchical fold classification (Class/Architecture/Topology/Homologous-superfamily). The organism is the source species.

  · Plot images: a contact map (which residues are close in 3D, as an N×N binary image), a Ramachandran scatter (backbone torsion angles, revealing secondary-structure composition at a glance), and — for AlphaFold structures — a PAE heatmap (pairwise prediction confidence).

  · Structure images are PyMOL renders from six orthogonal camera directions. Cartoon representation draws helices as coils and strands as arrows; sticks shows the backbone as bonds; surface shows the solvent-excluded envelope. Rainbow coloring maps sequence position to hue (blue→red, N→C); chain coloring assigns a distinct color per polypeptide.